Protein AF-A0AAF0WPS6-F1 (afdb_monomer_lite)

Organism: Daucus carota subsp. sativus (NCBI:txid79200)

Foldseek 3Di:
DDDDADPDPVCPVVRVVRVVVVVVVVPDPPPPPPDDDCPPVVVVVVVVVVVVVVVVVVVVVVVVVVVVVVVVVVVVVVVVVVVVVPDDDD

Secondary structure (DSSP, 8-state):
-------SGGGHHHHHHHHHHHHHHHT---PPPSSS-TTTHHHHHHHHHHHHHHHHHHHHHHHHHHHHHHHHHHHHHHHHHHHHHSPPP-

Structure (mmCIF, N/CA/C/O backbone):
data_AF-A0AAF0WPS6-F1
#
_entry.id   AF-A0AAF0WPS6-F1
#
loop_
_atom_site.group_PDB
_atom_site.id
_atom_site.type_symbol
_atom_site.label_atom_id
_atom_site.label_alt_id
_atom_site.label_comp_id
_atom_site.label_asym_id
_atom_site.label_entity_id
_atom_site.label_seq_id
_atom_site.pdbx_PDB_ins_code
_atom_site.Cartn_x
_atom_site.Cartn_y
_atom_site.Cartn_z
_atom_site.occupancy
_atom_site.B_iso_or_equiv
_atom_site.auth_seq_id
_atom_site.auth_comp_id
_atom_site.auth_asym_id
_atom_site.auth_atom_id
_atom_site.pdbx_PDB_model_num
ATOM 1 N N . MET A 1 1 ? 4.705 4.910 -15.898 1.00 81.19 1 MET A N 1
ATOM 2 C CA . MET A 1 1 ? 5.782 5.458 -16.753 1.00 81.19 1 MET A CA 1
ATOM 3 C C . MET A 1 1 ? 5.891 4.592 -17.992 1.00 81.19 1 MET A C 1
ATOM 5 O O . MET A 1 1 ? 5.664 3.395 -17.880 1.00 81.19 1 MET A O 1
ATOM 9 N N . PHE A 1 2 ? 6.228 5.181 -19.135 1.00 86.75 2 PHE A N 1
ATOM 10 C CA . PHE A 1 2 ? 6.542 4.442 -20.356 1.00 86.75 2 PHE A CA 1
ATOM 11 C C . PHE A 1 2 ? 7.998 4.704 -20.732 1.00 86.75 2 PHE A C 1
ATOM 13 O O . PHE A 1 2 ? 8.491 5.813 -20.527 1.00 86.75 2 PHE A O 1
ATOM 20 N N . VAL A 1 3 ? 8.678 3.681 -21.247 1.00 88.50 3 VAL A N 1
ATOM 21 C CA . VAL A 1 3 ? 10.054 3.775 -21.744 1.00 88.50 3 VAL A CA 1
ATOM 22 C C . VAL A 1 3 ? 10.105 3.297 -23.188 1.00 88.50 3 VAL A C 1
ATOM 24 O O . VAL A 1 3 ? 9.427 2.336 -23.547 1.00 88.50 3 VAL A O 1
ATOM 27 N N . GLN A 1 4 ? 10.898 3.981 -24.007 1.00 91.81 4 GLN A N 1
ATOM 28 C CA . GLN A 1 4 ? 11.134 3.642 -25.407 1.00 91.81 4 GLN A CA 1
ATOM 29 C C . GLN A 1 4 ? 12.566 3.132 -25.562 1.00 91.81 4 GLN A C 1
ATOM 31 O O . GLN A 1 4 ? 13.478 3.648 -24.919 1.00 91.81 4 GLN A O 1
ATOM 36 N N . LEU A 1 5 ? 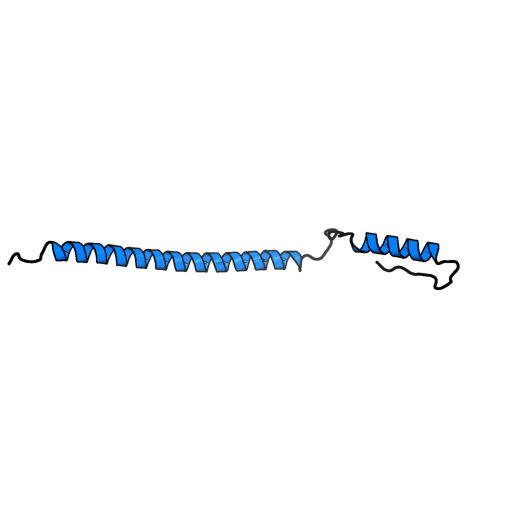12.752 2.116 -26.403 1.00 93.31 5 LEU A N 1
ATOM 37 C CA . LEU A 1 5 ? 14.038 1.458 -26.629 1.00 93.31 5 LEU A CA 1
ATOM 38 C C . LEU A 1 5 ? 14.336 1.381 -28.123 1.00 93.31 5 LEU A C 1
ATOM 40 O O . LEU A 1 5 ? 13.415 1.304 -28.939 1.00 93.31 5 LEU A O 1
ATOM 44 N N . ASN A 1 6 ? 15.624 1.364 -28.458 1.00 90.31 6 ASN A N 1
ATOM 45 C CA . ASN A 1 6 ? 16.098 1.100 -29.809 1.00 90.31 6 ASN A CA 1
ATOM 46 C C . ASN A 1 6 ? 16.448 -0.401 -29.936 1.00 90.31 6 ASN A C 1
ATOM 48 O O . ASN A 1 6 ? 17.261 -0.887 -29.147 1.00 90.31 6 ASN A O 1
ATOM 52 N N . PRO A 1 7 ? 15.852 -1.152 -30.887 1.00 87.50 7 PRO A N 1
ATOM 53 C CA . PRO A 1 7 ? 16.118 -2.583 -31.060 1.00 87.50 7 PRO A CA 1
ATOM 54 C C . PRO A 1 7 ? 17.504 -2.907 -31.648 1.00 87.50 7 PRO A C 1
ATOM 56 O O . PRO A 1 7 ? 17.850 -4.081 -31.773 1.00 87.50 7 PRO A O 1
ATOM 59 N N . GLU A 1 8 ? 18.301 -1.910 -32.031 1.00 93.75 8 GLU A N 1
ATOM 60 C CA . GLU A 1 8 ? 19.639 -2.127 -32.577 1.00 93.75 8 GLU A CA 1
ATOM 61 C C . GLU A 1 8 ? 20.632 -2.655 -31.527 1.00 93.75 8 GLU A C 1
ATOM 63 O O . GLU A 1 8 ? 20.650 -2.239 -30.365 1.00 93.75 8 GLU A O 1
ATOM 68 N N . ALA A 1 9 ? 21.530 -3.546 -31.961 1.00 85.44 9 ALA A N 1
ATOM 69 C CA . ALA A 1 9 ? 22.523 -4.172 -31.084 1.00 85.44 9 ALA A CA 1
ATOM 70 C C . ALA 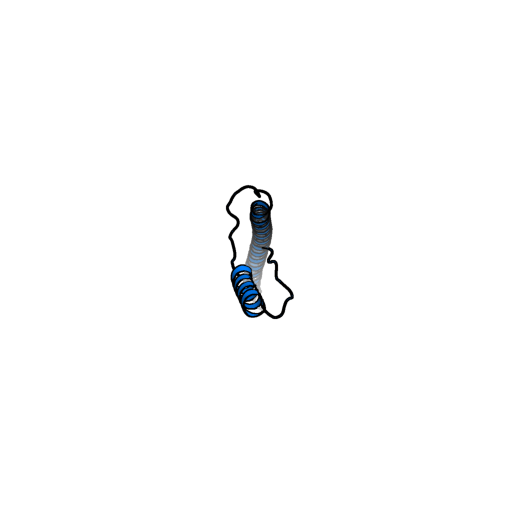A 1 9 ? 23.538 -3.170 -30.497 1.00 85.44 9 ALA A C 1
ATOM 72 O O . ALA A 1 9 ? 24.045 -3.375 -29.396 1.00 85.44 9 ALA A O 1
ATOM 73 N N . ILE A 1 10 ? 23.812 -2.068 -31.204 1.00 93.12 10 ILE A N 1
ATOM 74 C CA . ILE A 1 10 ? 24.752 -1.019 -30.770 1.00 93.12 10 ILE A CA 1
ATOM 75 C C . ILE A 1 10 ? 24.213 -0.282 -29.530 1.00 93.12 10 ILE A C 1
ATOM 77 O O . ILE A 1 10 ? 24.977 0.121 -28.656 1.00 93.12 10 ILE A O 1
ATOM 81 N N . SER A 1 11 ? 22.889 -0.185 -29.404 1.00 89.56 11 SER A N 1
ATOM 82 C CA . SER A 1 11 ? 22.178 0.453 -28.291 1.00 89.56 11 SER A CA 1
ATOM 83 C C . SER A 1 11 ? 21.888 -0.485 -27.113 1.00 89.56 11 SER A C 1
ATOM 85 O O . SER A 1 11 ? 21.121 -0.130 -26.216 1.00 89.56 11 SER A O 1
ATOM 87 N N . TYR A 1 12 ? 22.493 -1.677 -27.067 1.00 92.06 12 TYR A N 1
ATOM 88 C CA . TYR A 1 12 ? 22.240 -2.656 -26.005 1.00 92.06 12 TYR A CA 1
ATOM 89 C C . TYR A 1 12 ? 22.554 -2.107 -24.605 1.00 92.06 12 TYR A C 1
ATOM 91 O O . TYR A 1 12 ? 21.734 -2.221 -23.696 1.00 92.06 12 TYR A O 1
ATOM 99 N N . THR A 1 13 ? 23.709 -1.461 -24.429 1.00 94.50 13 THR A N 1
ATOM 100 C CA . THR A 1 13 ? 24.141 -0.916 -23.129 1.00 94.50 13 THR A CA 1
ATOM 101 C C . THR A 1 13 ? 23.217 0.198 -22.632 1.00 94.50 13 THR A C 1
ATOM 103 O O . THR A 1 13 ? 22.901 0.275 -21.441 1.00 94.50 13 THR A O 1
ATOM 106 N N . GLU A 1 14 ? 22.741 1.042 -23.546 1.00 94.25 14 GLU A N 1
ATOM 107 C CA . GLU A 1 14 ? 21.778 2.102 -23.252 1.00 94.25 14 GLU A CA 1
ATOM 108 C C . GLU A 1 14 ? 20.406 1.513 -22.908 1.00 94.25 14 GLU A C 1
ATOM 110 O O . GLU A 1 14 ? 19.832 1.836 -21.869 1.00 94.25 14 GLU A O 1
ATOM 115 N N . SER A 1 15 ? 19.920 0.574 -23.722 1.00 95.19 15 SER A N 1
ATOM 116 C CA . SER A 1 15 ? 18.639 -0.102 -23.506 1.00 95.19 15 SER A CA 1
ATOM 117 C C . SER A 1 15 ? 18.609 -0.840 -22.170 1.00 95.19 15 SER A C 1
ATOM 119 O O . SER A 1 15 ? 17.639 -0.734 -21.419 1.00 95.19 15 SER A O 1
ATOM 121 N N . LEU A 1 16 ? 19.702 -1.522 -21.819 1.00 94.44 16 LEU A N 1
ATOM 122 C CA . LEU A 1 16 ? 19.861 -2.182 -20.527 1.00 94.44 16 LEU A CA 1
ATOM 123 C C . LEU A 1 16 ? 19.813 -1.176 -19.369 1.00 94.44 16 LEU A C 1
ATOM 125 O O . LEU A 1 16 ? 19.154 -1.428 -18.359 1.00 94.44 16 LEU A O 1
ATOM 129 N N . SER A 1 17 ? 20.467 -0.024 -19.524 1.00 95.50 17 SER A N 1
ATOM 130 C CA . SER A 1 17 ? 20.460 1.049 -18.523 1.00 95.50 17 SER A CA 1
ATOM 131 C C . SER A 1 17 ? 19.057 1.639 -18.335 1.00 95.50 17 SER A C 1
ATOM 133 O O . SER A 1 17 ? 18.622 1.832 -17.198 1.00 95.50 17 SER A O 1
ATOM 135 N N . THR A 1 18 ? 18.313 1.834 -19.426 1.00 95.06 18 THR A N 1
ATOM 136 C CA . THR A 1 18 ? 16.919 2.302 -19.417 1.00 95.06 18 THR A CA 1
ATOM 137 C C . THR A 1 18 ? 15.983 1.298 -18.747 1.00 95.06 18 THR A C 1
ATOM 139 O O . THR A 1 18 ? 15.175 1.695 -17.906 1.00 95.06 18 THR A O 1
ATOM 142 N N . LEU A 1 19 ? 16.118 -0.007 -19.022 1.00 94.31 19 LEU A N 1
ATOM 143 C CA . LEU A 1 19 ? 15.355 -1.036 -18.303 1.00 94.31 19 LEU A CA 1
ATOM 144 C C . LEU A 1 19 ? 15.689 -1.055 -16.811 1.00 94.31 19 LEU A C 1
ATOM 146 O O . LEU A 1 19 ? 14.784 -1.124 -15.987 1.00 94.31 19 LEU A O 1
ATOM 150 N N . LYS A 1 20 ? 16.972 -0.973 -16.443 1.00 93.56 20 LYS A N 1
ATOM 151 C CA . LYS A 1 20 ? 17.400 -0.968 -15.034 1.00 93.56 20 LYS A CA 1
ATOM 152 C C . LYS A 1 20 ? 16.900 0.257 -14.280 1.00 93.56 20 LYS A C 1
ATOM 154 O O . LYS A 1 20 ? 16.621 0.184 -13.084 1.00 93.56 20 LYS A O 1
ATOM 159 N N . PHE A 1 21 ? 16.781 1.384 -14.969 1.00 93.00 21 PHE A N 1
ATOM 160 C CA . PHE A 1 21 ? 16.123 2.560 -14.429 1.00 93.00 21 PHE A CA 1
ATOM 161 C C . PHE A 1 21 ? 14.618 2.319 -14.257 1.00 93.00 21 PHE A C 1
ATOM 163 O O . PHE A 1 21 ? 14.099 2.546 -13.168 1.00 93.00 21 PHE A O 1
ATOM 170 N N . ALA A 1 22 ? 13.939 1.791 -15.278 1.00 92.88 22 ALA A N 1
ATOM 171 C CA . ALA A 1 22 ? 12.512 1.477 -15.224 1.00 92.88 22 ALA A CA 1
ATOM 172 C C . ALA A 1 22 ? 12.166 0.463 -14.123 1.00 92.88 22 ALA A C 1
ATOM 174 O O . ALA A 1 22 ? 11.162 0.635 -13.448 1.00 92.88 22 ALA A O 1
ATOM 175 N N . GLU A 1 23 ? 13.011 -0.543 -13.892 1.00 90.25 23 GLU A N 1
ATOM 176 C CA . GLU A 1 23 ? 12.872 -1.518 -12.805 1.00 90.25 23 GLU A CA 1
ATOM 177 C C . GLU A 1 23 ? 12.850 -0.820 -11.444 1.00 90.25 23 GLU A C 1
ATOM 179 O O . GLU A 1 23 ? 11.925 -1.012 -10.655 1.00 90.25 23 GLU A O 1
ATOM 184 N N . ARG A 1 24 ? 13.824 0.063 -11.195 1.00 89.56 24 ARG A N 1
ATOM 185 C CA . ARG A 1 24 ? 13.870 0.835 -9.950 1.00 89.56 24 ARG A CA 1
ATOM 186 C C . ARG A 1 24 ? 12.679 1.776 -9.824 1.00 89.56 24 ARG A C 1
ATOM 188 O O . ARG A 1 24 ? 12.096 1.855 -8.752 1.00 89.56 24 ARG A O 1
ATOM 195 N N . VAL A 1 25 ? 12.296 2.454 -10.905 1.00 86.38 25 VAL A N 1
ATOM 196 C CA . VAL A 1 25 ? 11.171 3.403 -10.919 1.00 86.38 25 VAL A CA 1
ATOM 197 C C . VAL A 1 25 ? 9.810 2.700 -10.841 1.00 86.38 25 VAL A C 1
ATOM 199 O O . VAL A 1 25 ? 8.860 3.283 -10.331 1.00 86.38 25 VAL A O 1
ATOM 202 N N . SER A 1 26 ? 9.708 1.436 -11.260 1.00 82.31 26 SER A N 1
ATOM 203 C CA . SER A 1 26 ? 8.491 0.626 -11.125 1.00 82.31 26 SER A CA 1
ATOM 204 C C . SER A 1 26 ? 8.146 0.323 -9.670 1.00 82.31 26 SER A C 1
ATOM 206 O O . SER A 1 26 ? 6.974 0.122 -9.368 1.00 82.31 26 SER A O 1
ATOM 208 N N . GLY A 1 27 ? 9.148 0.261 -8.789 1.00 79.56 27 GLY A N 1
ATOM 209 C CA . GLY A 1 27 ? 8.958 0.071 -7.350 1.00 79.56 27 GLY A CA 1
ATOM 210 C C . GLY A 1 27 ? 8.813 1.377 -6.568 1.00 79.56 27 GLY A C 1
ATOM 211 O O . GLY A 1 27 ? 8.678 1.340 -5.349 1.00 79.56 27 GLY A O 1
ATOM 212 N N . VAL A 1 28 ? 8.875 2.535 -7.234 1.00 80.00 28 VAL A N 1
ATOM 213 C CA . VAL A 1 28 ? 8.700 3.828 -6.569 1.00 80.00 28 VAL A CA 1
ATOM 214 C C . VAL A 1 28 ? 7.210 4.069 -6.346 1.00 80.00 28 VAL A C 1
ATOM 216 O O . VAL A 1 28 ? 6.472 4.423 -7.267 1.00 80.00 28 VAL A O 1
ATOM 219 N N . GLU A 1 29 ? 6.778 3.906 -5.099 1.00 74.69 29 GLU A N 1
ATOM 220 C CA . GLU A 1 29 ? 5.447 4.298 -4.643 1.00 74.69 29 GLU A CA 1
ATOM 221 C C . GLU A 1 29 ? 5.373 5.825 -4.548 1.00 74.69 29 GLU A C 1
ATOM 223 O O . GLU A 1 29 ? 5.696 6.444 -3.534 1.00 74.69 29 GLU A O 1
ATOM 228 N N . LEU A 1 30 ? 4.954 6.462 -5.641 1.00 65.81 30 LEU A N 1
ATOM 229 C CA . LEU A 1 30 ? 4.503 7.844 -5.585 1.00 65.81 30 LEU A CA 1
ATOM 230 C C . LEU A 1 30 ? 3.156 7.842 -4.863 1.00 65.81 30 LEU A C 1
ATOM 232 O O . LEU A 1 30 ? 2.117 7.589 -5.475 1.00 65.81 30 LEU A O 1
ATOM 236 N N . GLY A 1 31 ? 3.177 8.102 -3.553 1.00 64.00 31 GLY A N 1
ATOM 237 C CA . GLY A 1 31 ? 1.964 8.455 -2.823 1.00 64.00 31 GLY A CA 1
ATOM 238 C C . GLY A 1 31 ? 1.251 9.547 -3.612 1.00 64.00 31 GLY A C 1
ATOM 239 O O . GLY A 1 31 ? 1.894 10.514 -4.033 1.00 64.00 31 GLY A O 1
ATOM 240 N N . ALA A 1 32 ? -0.035 9.351 -3.905 1.00 54.59 32 ALA A N 1
ATOM 241 C CA . ALA A 1 32 ? -0.786 10.284 -4.727 1.00 54.59 32 ALA A CA 1
ATOM 242 C C . ALA A 1 32 ? -0.578 11.697 -4.169 1.00 54.59 32 ALA A C 1
ATOM 244 O O . ALA A 1 32 ? -0.945 11.977 -3.025 1.00 54.59 32 ALA A O 1
ATOM 245 N N . ALA A 1 33 ? 0.043 12.588 -4.955 1.00 54.25 33 ALA A N 1
ATOM 246 C CA . ALA A 1 33 ? -0.029 14.007 -4.657 1.00 54.25 33 ALA A CA 1
ATOM 247 C C . ALA A 1 33 ? -1.522 14.296 -4.510 1.00 54.25 33 ALA A C 1
ATOM 249 O O . ALA A 1 33 ? -2.292 14.003 -5.424 1.00 54.25 33 ALA A O 1
ATOM 250 N N . ARG A 1 34 ? -1.929 14.722 -3.312 1.00 49.84 34 ARG A N 1
ATOM 251 C CA . ARG A 1 34 ? -3.316 14.975 -2.917 1.00 49.84 34 ARG A CA 1
ATOM 252 C C . ARG A 1 34 ? -3.909 16.064 -3.815 1.00 49.84 34 ARG A C 1
ATOM 254 O O . ARG A 1 34 ? -4.036 17.211 -3.412 1.00 49.84 34 ARG A O 1
ATOM 261 N N . SER A 1 35 ? -4.261 15.735 -5.0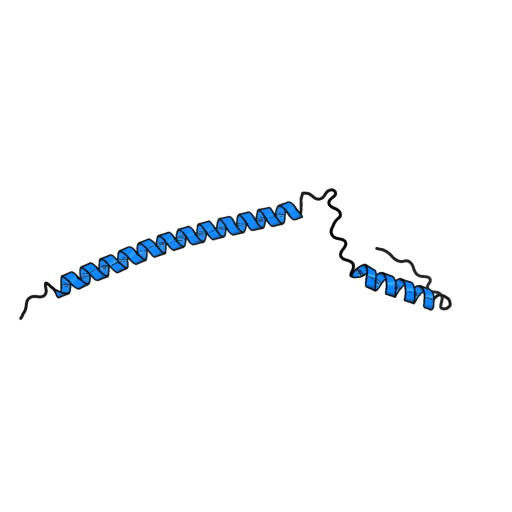45 1.00 52.16 35 SER A N 1
ATOM 262 C CA . SER A 1 35 ? -5.024 16.600 -5.923 1.00 52.16 35 SER A CA 1
ATOM 263 C C . SER A 1 35 ? -6.024 15.739 -6.684 1.00 52.16 35 SER A C 1
ATOM 265 O O . SER A 1 35 ? -5.733 15.067 -7.667 1.00 52.16 35 SER A O 1
ATOM 267 N N . SER A 1 36 ? -7.254 15.788 -6.172 1.00 48.59 36 SER A N 1
ATOM 268 C CA . SER A 1 36 ? -8.479 15.395 -6.865 1.00 48.59 36 SER A CA 1
ATOM 269 C C . SER A 1 36 ? -8.710 13.891 -7.091 1.00 48.59 36 SER A C 1
ATOM 271 O O . SER A 1 36 ? -8.818 13.409 -8.218 1.00 48.59 36 SER A O 1
ATOM 273 N N . LYS A 1 37 ? -8.884 13.132 -5.999 1.00 47.78 37 LYS A N 1
ATOM 274 C CA . LYS A 1 37 ? -9.745 11.932 -6.001 1.00 47.78 37 LYS A CA 1
ATOM 275 C C . LYS A 1 37 ? -10.356 11.680 -4.620 1.00 47.78 37 LYS A C 1
ATOM 277 O O . LYS A 1 37 ? -10.133 10.656 -3.988 1.00 47.78 37 LYS A O 1
ATOM 282 N N . GLU A 1 38 ? -11.162 12.635 -4.173 1.00 50.41 38 GLU A N 1
ATOM 283 C CA . GLU A 1 38 ? -11.954 12.606 -2.930 1.00 50.41 38 GLU A CA 1
ATOM 284 C C . GLU A 1 38 ? -12.959 11.431 -2.839 1.00 50.41 38 GLU A C 1
ATOM 286 O O . GLU A 1 38 ? -13.639 11.264 -1.838 1.00 50.41 38 GLU A O 1
ATOM 291 N N . THR A 1 39 ? -13.056 10.563 -3.849 1.00 50.78 39 THR A N 1
ATOM 292 C CA . THR A 1 39 ? -14.094 9.522 -3.926 1.00 50.78 39 THR A CA 1
ATOM 293 C C . THR A 1 39 ? -13.627 8.083 -3.717 1.00 50.78 39 THR A C 1
ATOM 295 O O . THR A 1 39 ? -14.481 7.203 -3.681 1.00 50.78 39 THR A O 1
ATOM 298 N N . LYS A 1 40 ? -12.323 7.791 -3.569 1.00 53.38 40 LYS A N 1
ATOM 299 C CA . LYS A 1 40 ? -11.865 6.408 -3.286 1.00 53.38 40 LYS A CA 1
ATOM 300 C C . LYS A 1 40 ? -11.317 6.219 -1.873 1.00 53.38 40 LYS A C 1
ATOM 302 O O . LYS A 1 40 ? -11.837 5.385 -1.150 1.00 53.38 40 LYS A O 1
ATOM 307 N N . GLU A 1 41 ? -10.392 7.060 -1.419 1.00 52.78 41 GLU A N 1
ATOM 308 C CA . GLU A 1 41 ? -9.860 6.948 -0.047 1.00 52.78 41 GLU A CA 1
ATOM 309 C C . GLU A 1 41 ? -10.884 7.358 1.032 1.00 52.78 41 GLU A C 1
ATOM 311 O O . GLU A 1 41 ? -10.859 6.842 2.145 1.00 52.78 41 GLU A O 1
ATOM 316 N N . GLY A 1 42 ? -11.827 8.253 0.705 1.00 56.06 42 GLY A N 1
ATOM 317 C CA . GLY A 1 42 ? -12.933 8.613 1.603 1.00 56.06 42 GLY A CA 1
ATOM 318 C C . GLY A 1 42 ? -14.003 7.523 1.734 1.00 56.06 42 GLY A C 1
ATOM 319 O O . GLY A 1 42 ? -14.662 7.441 2.770 1.00 56.06 42 GLY A O 1
ATOM 320 N N . ASN A 1 43 ? -14.155 6.665 0.718 1.00 61.47 43 ASN A N 1
ATOM 321 C CA . ASN A 1 43 ? -15.100 5.550 0.756 1.00 61.47 43 ASN A CA 1
ATOM 322 C C . ASN A 1 43 ? -14.579 4.406 1.626 1.00 61.47 43 ASN A C 1
ATOM 324 O O . ASN A 1 43 ? -15.345 3.911 2.444 1.00 61.47 43 ASN A O 1
ATOM 328 N N . ASP A 1 44 ? -13.293 4.063 1.535 1.00 64.56 44 ASP A N 1
ATOM 329 C CA . ASP A 1 44 ? -12.725 2.968 2.332 1.00 64.56 44 ASP A CA 1
ATOM 330 C C . ASP A 1 44 ? -12.775 3.282 3.836 1.00 64.56 44 ASP A C 1
ATOM 332 O 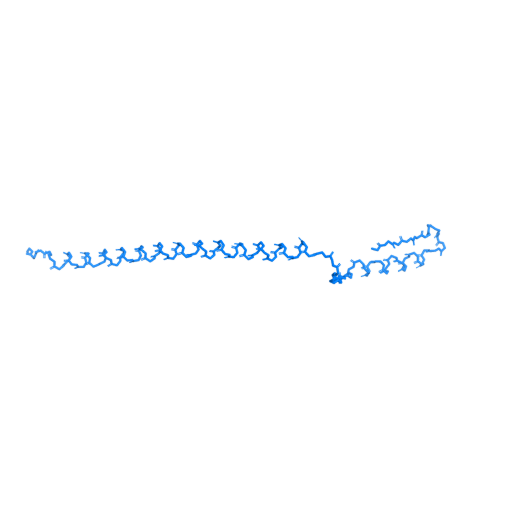O . ASP A 1 44 ? -13.153 2.439 4.644 1.00 64.56 44 ASP A O 1
ATOM 336 N N . VAL A 1 45 ? -12.476 4.525 4.238 1.00 76.12 45 VAL A N 1
ATOM 337 C CA . VAL A 1 45 ? -12.579 4.938 5.651 1.00 76.12 45 VAL A CA 1
ATOM 338 C C . VAL A 1 45 ? -14.032 4.943 6.124 1.00 76.12 45 VAL A C 1
ATOM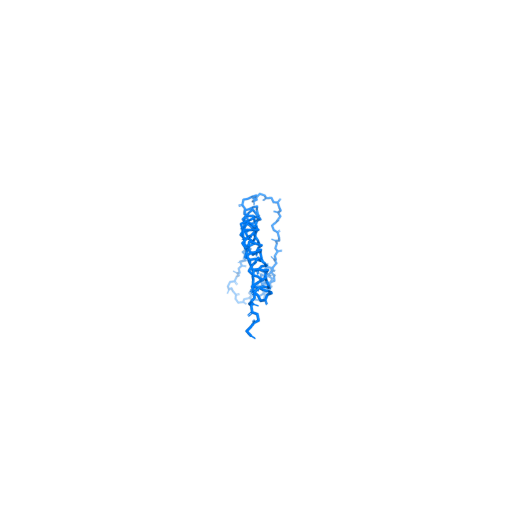 340 O O . VAL A 1 45 ? -14.315 4.507 7.240 1.00 76.12 45 VAL A O 1
ATOM 343 N N . LYS A 1 46 ? -14.966 5.411 5.290 1.00 77.44 46 LYS A N 1
ATOM 344 C CA . LYS A 1 46 ? -16.394 5.431 5.626 1.00 77.44 46 LYS A CA 1
ATOM 345 C C . LYS A 1 46 ? -16.970 4.016 5.737 1.00 77.44 46 LYS A C 1
ATOM 347 O O . LYS A 1 46 ? -17.710 3.750 6.680 1.00 77.44 46 LYS A O 1
ATOM 352 N N . GLU A 1 47 ? -16.593 3.116 4.835 1.00 78.81 47 GLU A N 1
ATOM 353 C CA . GLU A 1 47 ? -16.975 1.702 4.870 1.00 78.81 47 GLU A CA 1
ATOM 354 C C . GLU A 1 47 ? -16.392 1.008 6.105 1.00 78.81 47 GLU A C 1
ATOM 356 O O . GLU A 1 47 ? -17.114 0.324 6.827 1.00 78.81 47 GLU A O 1
ATOM 361 N N . LEU A 1 48 ? -15.118 1.253 6.426 1.00 84.88 48 LEU A N 1
ATOM 362 C CA . LEU A 1 48 ? -14.501 0.744 7.652 1.00 84.88 48 LEU A CA 1
ATOM 363 C C . LEU A 1 48 ? -15.214 1.265 8.906 1.00 84.88 48 LEU A C 1
ATOM 365 O O . LEU A 1 48 ? -15.456 0.500 9.838 1.00 84.88 48 LEU A O 1
ATOM 369 N N . MET A 1 49 ? -15.591 2.546 8.943 1.00 85.94 49 MET A N 1
ATOM 370 C CA . MET A 1 49 ? -16.360 3.108 10.058 1.00 85.94 49 MET A CA 1
ATOM 371 C C . MET A 1 49 ? -17.752 2.478 10.179 1.00 85.94 49 MET A C 1
ATOM 373 O O . MET A 1 49 ? -18.193 2.203 11.296 1.00 85.94 49 MET A O 1
ATOM 377 N N . GLU A 1 50 ? -18.424 2.206 9.061 1.00 87.44 50 GLU A N 1
ATOM 378 C CA . GLU A 1 50 ? -19.719 1.520 9.031 1.00 87.44 50 GLU A CA 1
ATOM 379 C C . GLU A 1 50 ? -19.605 0.064 9.507 1.00 87.44 50 GLU A C 1
ATOM 381 O O . GLU A 1 50 ? -20.391 -0.378 10.350 1.00 87.44 50 GLU A O 1
ATOM 386 N N . GLN A 1 51 ? -18.575 -0.663 9.067 1.00 93.00 51 GLN A N 1
ATOM 387 C CA . GLN A 1 51 ? -18.282 -2.014 9.552 1.00 93.00 51 GLN A CA 1
ATOM 388 C C . GLN A 1 51 ? -18.002 -2.021 11.061 1.00 93.00 51 GLN A C 1
ATOM 390 O O . GLN A 1 51 ? -18.539 -2.858 11.788 1.00 93.00 51 GLN A O 1
ATOM 395 N N . VAL A 1 52 ? -17.217 -1.061 11.561 1.00 91.25 52 VAL A N 1
ATOM 396 C CA . VAL A 1 52 ? -16.946 -0.912 12.999 1.00 91.25 52 VAL A CA 1
ATOM 397 C C . VAL A 1 52 ? -18.225 -0.600 13.779 1.00 91.25 52 VAL A C 1
ATOM 399 O O . VAL A 1 52 ? -18.410 -1.150 14.866 1.00 91.25 52 VAL A O 1
ATOM 402 N N . ALA A 1 53 ? -19.118 0.240 13.252 1.00 91.50 53 ALA A N 1
ATOM 403 C CA . ALA A 1 53 ? -20.405 0.532 13.884 1.00 91.50 53 ALA A CA 1
ATOM 404 C C . ALA A 1 53 ? -21.294 -0.723 13.967 1.00 91.50 53 ALA A C 1
ATOM 406 O O . ALA A 1 53 ? -21.751 -1.080 15.051 1.00 91.50 53 ALA A O 1
ATOM 407 N N . SER A 1 54 ? -21.440 -1.459 12.863 1.00 94.06 54 SER A N 1
ATOM 408 C CA . SER A 1 54 ? -22.199 -2.719 12.810 1.00 94.06 54 SER A CA 1
ATOM 409 C C . 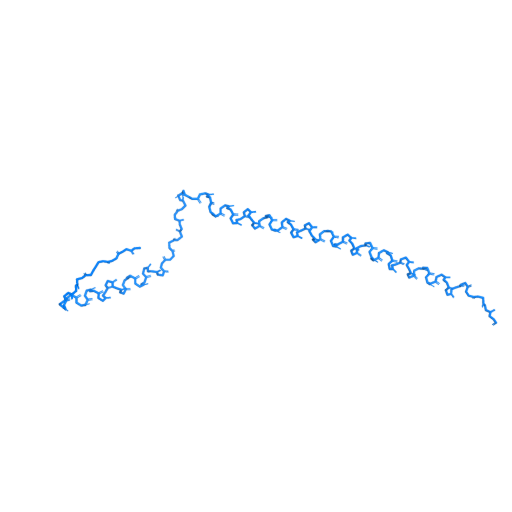SER A 1 54 ? -21.665 -3.778 13.786 1.00 94.06 54 SER A C 1
ATOM 411 O O . SER A 1 54 ? -22.425 -4.453 14.495 1.00 94.06 54 SER A O 1
ATOM 413 N N . LEU A 1 55 ? -20.337 -3.898 13.885 1.00 93.44 55 LEU A N 1
ATOM 414 C CA . LEU A 1 55 ? -19.692 -4.802 14.835 1.00 93.44 55 LEU A CA 1
ATOM 415 C C . LEU A 1 55 ? -19.955 -4.389 16.286 1.00 93.44 55 LEU A C 1
ATOM 417 O O . LEU A 1 55 ? -20.285 -5.249 17.104 1.00 93.44 55 LEU A O 1
ATOM 421 N N . LYS A 1 56 ? -19.860 -3.094 16.607 1.00 93.56 56 LYS A N 1
ATOM 422 C CA . LYS A 1 56 ? -20.164 -2.573 17.950 1.00 93.56 56 LYS A CA 1
ATOM 423 C C . LYS A 1 56 ? -21.610 -2.846 18.355 1.00 93.56 56 LYS A C 1
ATOM 425 O O . LYS A 1 56 ? -21.834 -3.329 19.462 1.00 93.56 56 LYS A O 1
ATOM 430 N N . ASP A 1 57 ? -22.566 -2.630 17.457 1.00 93.81 57 ASP A N 1
ATOM 431 C CA . ASP A 1 57 ? -23.982 -2.916 17.716 1.00 93.81 57 ASP A CA 1
ATOM 432 C C . ASP A 1 57 ? -24.227 -4.410 17.955 1.00 93.81 57 ASP A C 1
ATOM 434 O O . ASP A 1 57 ? -24.988 -4.803 18.842 1.00 93.81 57 ASP A O 1
ATOM 438 N N . THR A 1 58 ? -23.559 -5.266 17.181 1.00 93.75 58 THR A N 1
ATOM 439 C CA . THR A 1 58 ? -23.650 -6.722 17.344 1.00 93.75 58 THR A CA 1
ATOM 440 C C . THR A 1 58 ? -23.073 -7.177 18.684 1.00 93.75 58 THR A C 1
ATOM 442 O O . THR A 1 58 ? -23.648 -8.057 19.327 1.00 93.75 58 THR A O 1
ATOM 445 N N . ILE A 1 59 ? -21.958 -6.584 19.117 1.00 93.62 59 ILE A N 1
ATOM 446 C CA . ILE A 1 59 ? -21.357 -6.853 20.429 1.00 93.62 59 ILE A CA 1
ATOM 447 C C . ILE A 1 59 ? -22.302 -6.401 21.543 1.00 93.62 59 ILE A C 1
ATOM 449 O O . ILE A 1 59 ? -22.617 -7.212 22.405 1.00 93.62 59 ILE A O 1
ATOM 453 N N . GLY A 1 60 ? -22.842 -5.180 21.475 1.00 92.12 60 GLY A N 1
ATOM 454 C CA . GLY A 1 60 ? -23.778 -4.670 22.482 1.00 92.12 60 GLY A CA 1
ATOM 455 C C . GLY A 1 60 ? -24.996 -5.579 22.673 1.00 92.12 60 GLY A C 1
ATOM 456 O O . GLY A 1 60 ? -25.326 -5.950 23.797 1.00 92.12 60 GLY A O 1
ATOM 457 N N . LYS A 1 61 ? -25.601 -6.050 21.576 1.00 93.31 61 LYS A N 1
ATOM 458 C CA . LYS A 1 61 ? -26.714 -7.018 21.631 1.00 93.31 61 LYS A CA 1
ATOM 459 C C . LYS A 1 61 ? -26.317 -8.341 22.289 1.00 93.31 61 LYS A C 1
ATOM 461 O O . LYS A 1 61 ? -27.105 -8.919 23.036 1.00 93.31 61 LYS A O 1
ATOM 466 N N . LYS A 1 62 ? -25.111 -8.842 22.009 1.00 93.06 62 LYS A N 1
ATOM 467 C CA . LYS A 1 62 ? -24.600 -10.069 22.639 1.00 93.06 62 LYS A CA 1
ATOM 468 C C . LYS A 1 62 ? -24.321 -9.865 24.126 1.00 93.06 62 LYS A C 1
ATOM 470 O O . LYS A 1 62 ? -24.637 -10.756 24.907 1.00 93.06 62 LYS A O 1
ATOM 475 N N . ASP A 1 63 ? -23.789 -8.715 24.522 1.00 90.50 63 ASP A N 1
ATOM 476 C CA . ASP A 1 63 ? -23.525 -8.390 25.926 1.00 90.50 63 ASP A CA 1
ATOM 477 C C . ASP A 1 63 ? -24.822 -8.274 26.740 1.00 90.50 63 ASP A C 1
ATOM 479 O O . ASP A 1 63 ? -24.893 -8.769 27.869 1.00 90.50 63 ASP A O 1
ATOM 483 N N . GLU A 1 64 ? -25.881 -7.704 26.160 1.00 90.38 64 GLU A N 1
ATOM 484 C CA . GLU A 1 64 ? -27.215 -7.691 26.773 1.00 90.38 64 GLU A CA 1
ATOM 485 C C . GLU A 1 64 ? -27.751 -9.108 27.007 1.00 90.38 64 GLU A C 1
ATOM 487 O O . GLU A 1 64 ? -28.238 -9.417 28.098 1.00 90.38 64 GLU A O 1
ATOM 492 N N . GLU A 1 65 ? -27.626 -9.987 26.013 1.00 90.44 65 GLU A N 1
ATOM 493 C CA . GLU A 1 65 ? -28.050 -11.383 26.130 1.00 90.44 65 GLU A CA 1
ATOM 494 C C . GLU A 1 65 ? -27.224 -12.138 27.181 1.00 90.44 65 GLU A C 1
ATOM 496 O O . GLU A 1 65 ? -27.777 -12.848 28.022 1.00 90.44 65 GLU A O 1
ATOM 501 N N . ILE A 1 66 ? -25.906 -11.919 27.219 1.00 91.50 66 ILE A N 1
ATOM 502 C CA . ILE A 1 66 ? -25.028 -12.480 28.253 1.00 91.50 66 ILE A CA 1
ATOM 503 C C . ILE A 1 66 ? -25.473 -12.013 29.644 1.00 91.50 66 ILE A C 1
ATOM 505 O O . ILE A 1 66 ? -25.554 -12.831 30.563 1.00 91.50 66 ILE A O 1
ATOM 509 N N . SER A 1 67 ? -25.800 -10.731 29.813 1.00 89.31 67 SER A N 1
ATOM 510 C CA . SER A 1 67 ? -26.279 -10.189 31.088 1.00 89.31 67 SER A CA 1
ATOM 511 C C . SER A 1 67 ? -27.603 -10.828 31.520 1.00 89.31 67 SER A C 1
ATOM 513 O O . SER A 1 67 ? -27.740 -11.249 32.673 1.00 89.31 67 SER A O 1
ATOM 515 N N . ARG A 1 68 ? -28.557 -11.001 30.595 1.00 88.88 68 ARG A N 1
ATOM 516 C CA . ARG A 1 68 ? -29.829 -11.700 30.859 1.00 88.88 68 ARG A CA 1
ATOM 517 C C . ARG A 1 68 ? -29.605 -13.146 31.291 1.00 88.88 68 ARG A C 1
ATOM 519 O O . ARG A 1 68 ? -30.141 -13.573 32.315 1.00 88.88 68 ARG A O 1
ATOM 526 N N . LEU A 1 69 ? -28.769 -13.882 30.563 1.00 88.06 69 LEU A N 1
ATOM 527 C CA . LEU A 1 69 ? -28.439 -15.272 30.882 1.00 88.06 69 LEU A CA 1
ATOM 528 C C . LEU A 1 69 ? -27.721 -15.395 32.234 1.00 88.06 69 LEU A C 1
ATOM 530 O O . LEU A 1 69 ? -27.999 -16.316 33.004 1.00 88.06 69 LEU A O 1
ATOM 534 N N . GLN A 1 70 ? -26.836 -14.453 32.574 1.00 84.12 70 GLN A N 1
ATOM 535 C CA . GLN A 1 70 ? -26.191 -14.411 33.889 1.00 84.12 70 GLN A CA 1
ATOM 536 C C . GLN A 1 70 ? -27.192 -14.149 35.021 1.00 84.12 70 GLN A C 1
ATOM 538 O O . GLN A 1 70 ? -27.092 -14.783 36.074 1.00 84.12 70 GLN A O 1
ATOM 543 N N . GLN A 1 71 ? -28.168 -13.259 34.823 1.00 81.12 71 GLN A N 1
ATOM 544 C CA . GLN A 1 71 ? -29.224 -13.007 35.808 1.00 81.12 71 GLN A CA 1
ATOM 545 C C . GLN A 1 71 ? -30.098 -14.243 36.031 1.00 81.12 71 GLN A C 1
ATOM 547 O O . GLN A 1 71 ? -30.346 -14.600 37.185 1.00 81.12 71 GLN A O 1
ATOM 552 N N . LEU A 1 72 ? -30.495 -14.935 34.959 1.00 79.62 72 LEU A N 1
ATOM 553 C CA . LEU A 1 72 ? -31.279 -16.167 35.050 1.00 79.62 72 LEU A CA 1
ATOM 554 C C . LEU A 1 72 ? -30.514 -17.250 35.822 1.00 79.62 72 LEU A C 1
ATOM 556 O O . LEU A 1 72 ? -31.009 -17.760 36.826 1.00 79.62 72 LEU A O 1
ATOM 560 N N . LYS A 1 73 ? -29.252 -17.491 35.452 1.00 77.88 73 LYS A N 1
ATOM 561 C CA . LYS A 1 73 ? -28.362 -18.438 36.139 1.00 77.88 73 LYS A CA 1
ATOM 562 C C . LYS A 1 73 ? -28.182 -18.105 37.624 1.00 77.88 73 LYS A C 1
ATOM 564 O O . LYS A 1 73 ? -28.095 -19.000 38.464 1.00 77.88 73 LYS A O 1
ATOM 569 N N . ASN A 1 74 ? -28.099 -16.824 37.975 1.00 72.31 74 ASN A N 1
ATOM 570 C CA . ASN A 1 74 ? -27.973 -16.393 39.368 1.00 72.31 74 ASN A CA 1
ATOM 571 C C . ASN A 1 74 ? -29.297 -16.531 40.144 1.00 72.31 74 ASN A C 1
ATOM 573 O O . ASN A 1 74 ? -29.271 -16.848 41.336 1.00 72.31 74 ASN A O 1
ATOM 577 N N . GLY A 1 75 ? -30.441 -16.347 39.481 1.00 66.38 75 GLY A N 1
ATOM 578 C CA . GLY A 1 75 ? -31.770 -16.624 40.028 1.00 66.38 75 GLY A CA 1
ATOM 579 C C . GLY A 1 75 ? -31.996 -18.114 40.291 1.00 66.38 75 GLY A C 1
ATOM 580 O O . GLY A 1 75 ? -32.435 -18.486 41.379 1.00 66.38 75 GLY A O 1
ATOM 581 N N . GLU A 1 76 ? -31.598 -18.976 39.355 1.00 63.22 76 GLU A N 1
ATOM 582 C CA . GLU A 1 76 ? -31.658 -20.436 39.503 1.00 63.22 76 GLU A CA 1
ATOM 583 C C . GLU A 1 76 ? -30.793 -20.926 40.669 1.00 63.22 76 GLU A C 1
ATOM 585 O O . GLU A 1 76 ? -31.254 -21.709 41.499 1.00 63.22 76 GLU A O 1
ATOM 590 N N . LYS A 1 77 ? -29.566 -20.407 40.811 1.00 61.44 77 LYS A N 1
ATOM 591 C CA . LYS A 1 77 ? -28.693 -20.729 41.953 1.00 61.44 77 LYS A CA 1
ATOM 592 C C . LYS A 1 77 ? -29.326 -20.378 43.300 1.00 61.44 77 LYS A C 1
ATOM 594 O O . LYS A 1 77 ? -29.168 -21.134 44.257 1.00 61.44 77 LYS A O 1
ATOM 599 N N . ARG A 1 78 ? -30.048 -19.254 43.384 1.00 59.22 78 ARG A N 1
ATOM 600 C CA . ARG A 1 78 ? -30.781 -18.867 44.599 1.00 59.22 78 ARG A CA 1
ATOM 601 C C . ARG A 1 78 ? -31.958 -19.802 44.861 1.00 59.22 78 ARG A C 1
ATOM 603 O O . ARG A 1 78 ? -32.078 -20.297 45.974 1.00 59.22 78 ARG A O 1
ATOM 610 N N . ALA A 1 79 ? -32.762 -20.107 43.844 1.00 59.38 79 ALA A N 1
ATOM 611 C CA . ALA A 1 79 ? -33.911 -21.003 43.977 1.00 59.38 79 ALA A CA 1
ATOM 612 C C . ALA A 1 79 ? -33.508 -22.428 44.402 1.00 59.38 79 ALA A C 1
ATOM 614 O O . ALA A 1 79 ? -34.169 -23.040 45.242 1.00 59.38 79 ALA A O 1
ATOM 615 N N . VAL A 1 80 ? -32.394 -22.945 43.875 1.00 61.03 80 VAL A N 1
ATOM 616 C CA . VAL A 1 80 ? -31.849 -24.256 44.254 1.00 61.03 80 VAL A CA 1
ATOM 617 C C . VAL A 1 80 ? -31.321 -24.239 45.693 1.00 61.03 80 VAL A C 1
ATOM 619 O O . VAL A 1 80 ? -31.640 -25.146 46.460 1.00 61.03 80 VAL A O 1
ATOM 622 N N . ALA A 1 81 ? -30.598 -23.191 46.105 1.00 58.81 81 ALA A N 1
ATOM 623 C CA . ALA A 1 81 ? -30.114 -23.055 47.482 1.00 58.81 81 ALA A CA 1
ATOM 624 C C . ALA A 1 81 ? -31.258 -23.003 48.513 1.00 58.81 81 ALA A C 1
ATOM 626 O O . ALA A 1 81 ? -31.162 -23.615 49.576 1.00 58.81 81 ALA A O 1
ATOM 627 N N . THR A 1 82 ? -32.375 -22.342 48.190 1.00 59.06 82 THR A N 1
ATOM 628 C CA . THR A 1 82 ? -33.561 -22.303 49.064 1.00 59.06 82 THR A CA 1
ATOM 629 C C . THR A 1 82 ? -34.289 -23.651 49.127 1.00 59.06 82 THR A C 1
ATOM 631 O O . THR A 1 82 ? -34.916 -23.963 50.140 1.00 59.06 82 THR A O 1
ATOM 634 N N . ARG A 1 83 ? -34.188 -24.489 48.086 1.00 57.19 83 ARG A N 1
ATOM 635 C CA . ARG A 1 83 ? -34.831 -25.813 48.047 1.00 57.19 83 ARG A CA 1
ATOM 636 C C . ARG A 1 83 ? -34.123 -26.854 48.918 1.00 57.19 83 ARG A C 1
ATOM 638 O O . ARG A 1 83 ? -34.805 -27.677 49.516 1.00 57.19 83 ARG A O 1
ATOM 645 N N . TYR A 1 84 ? -32.798 -26.772 49.054 1.00 57.97 84 TYR A N 1
ATOM 646 C CA . TYR A 1 84 ? -32.020 -27.630 49.965 1.00 57.97 84 TYR A CA 1
ATOM 647 C C . TYR A 1 84 ? -32.152 -27.247 51.449 1.00 57.97 84 TYR A C 1
ATOM 649 O O . TYR A 1 84 ? -31.824 -28.049 52.315 1.00 57.97 84 TYR A O 1
ATOM 657 N N . GLN A 1 85 ? -32.632 -26.039 51.759 1.00 58.38 85 GLN A N 1
ATOM 658 C CA . GLN A 1 85 ? -32.896 -25.600 53.138 1.00 58.38 85 GLN A CA 1
ATOM 659 C C . GLN A 1 85 ? -34.308 -25.974 53.626 1.00 58.38 85 GLN A C 1
ATOM 661 O O . GLN A 1 85 ? -34.550 -25.976 54.826 1.00 58.38 85 GLN A O 1
ATOM 666 N N . ASN A 1 86 ? -35.234 -26.303 52.714 1.00 58.81 86 ASN A N 1
ATOM 667 C CA . ASN A 1 86 ? -36.634 -26.630 53.028 1.00 58.81 86 ASN A CA 1
ATOM 668 C C . ASN A 1 86 ? -36.984 -28.117 52.837 1.00 58.81 86 ASN A C 1
ATOM 670 O O . ASN A 1 86 ? -38.159 -28.480 52.840 1.00 58.81 86 ASN A O 1
ATOM 674 N N . SER A 1 87 ? -35.997 -28.993 52.643 1.00 56.56 87 SER A N 1
ATOM 675 C CA . SER A 1 87 ? -36.236 -30.438 52.664 1.00 56.56 87 SER A CA 1
ATOM 676 C C . SER A 1 87 ? -36.512 -30.891 54.105 1.00 56.56 87 SER A C 1
ATOM 678 O O . SER A 1 87 ? -35.659 -30.661 54.963 1.00 56.56 87 SER A O 1
ATOM 680 N N . PRO A 1 88 ? -37.671 -31.511 54.395 1.00 62.56 88 PRO A N 1
ATOM 681 C CA . PRO A 1 88 ? -37.982 -31.977 55.737 1.00 62.56 88 PRO A CA 1
ATOM 682 C C . PRO A 1 88 ? -37.056 -33.140 56.102 1.00 62.56 88 PRO A C 1
ATOM 684 O O . PRO A 1 88 ? -36.888 -34.075 55.317 1.00 62.56 88 PRO A O 1
ATOM 687 N N . SER A 1 89 ? -36.447 -33.057 57.284 1.00 60.03 89 SER A N 1
ATOM 688 C CA . SER A 1 89 ? -35.680 -34.151 57.877 1.00 60.03 89 SER A CA 1
ATOM 689 C C . SER A 1 89 ? -36.602 -35.357 58.069 1.00 60.03 89 SER A C 1
ATOM 691 O O . SER A 1 89 ? -37.607 -35.242 58.772 1.00 60.03 89 SER A O 1
ATOM 693 N N . ILE A 1 90 ? -36.280 -36.474 57.410 1.00 50.78 90 ILE A N 1
ATOM 694 C CA . ILE A 1 90 ? -36.861 -37.796 57.697 1.00 50.78 90 ILE A CA 1
ATOM 695 C C . ILE A 1 90 ? -36.201 -38.352 58.956 1.00 50.78 90 ILE A C 1
ATOM 697 O O . ILE A 1 90 ? -34.962 -38.200 59.068 1.00 50.78 90 ILE A O 1
#

Radius of gyration: 34.9 Å; chains: 1; bounding box: 63×54×90 Å

Sequence (90 aa):
MFVQLNPEAISYTESLSTLKFAERVSGVELGAARSSKETKEGNDVKELMEQVASLKDTIGKKDEEISRLQQLKNGEKRAVATRYQNSPSI

InterPro domains:
  IPR001752 Kinesin motor domain [PS50067] (1-28)
  IPR027417 P-loop containing nucleoside triphosphate hydrolase [SSF52540] (1-69)
  IPR027640 Kinesin-like protein [PTHR47972] (1-71)
  IPR036961 Kinesin motor domain superfamily [G3DSA:3.40.850.10] (1-74)

pLDDT: mean 77.86, std 15.93, range [47.78, 95.5]